Protein AF-X1FAJ7-F1 (afdb_monomer_lite)

Sequence (159 aa):
MAEETREFLEAVRVENIEALLNGEDGYALIHSSDKDVYLLLDFGKEVVGYPHLKIEGPAGIIIDLGYSEVLEDGKVNPNRKNVKCVERYTMRDGLQTWETFSKRGFRYMQVDI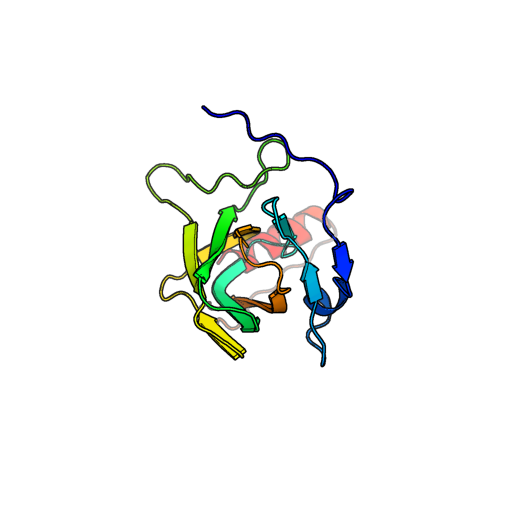HNKSSEPLKIYSIGLNFSTYPVEYRGAFNCSDELLNQIWKVGRYTL

Radius of gyration: 18.2 Å; chains: 1; bounding box: 43×36×53 Å

pLDDT: mean 88.62, std 12.3, range [37.0, 98.56]

Organism: NCBI:txid412755

Structure (mmCIF, N/CA/C/O backbone):
data_AF-X1FAJ7-F1
#
_entry.id   AF-X1FAJ7-F1
#
loop_
_atom_site.group_PDB
_atom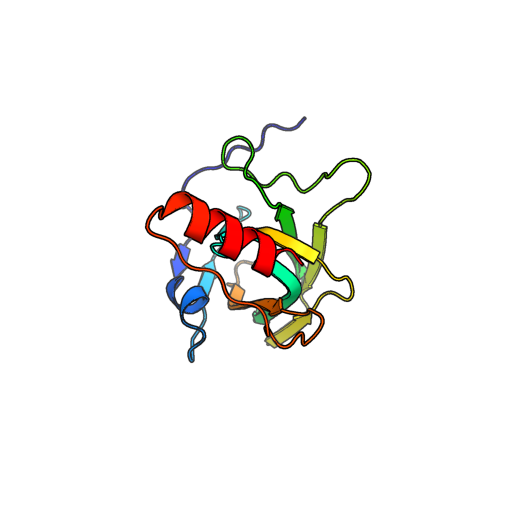_site.id
_atom_site.type_symbol
_atom_site.label_atom_id
_atom_site.label_alt_id
_atom_site.label_comp_id
_atom_site.label_asym_id
_atom_site.label_entity_id
_atom_site.label_seq_id
_atom_site.pdbx_PDB_ins_code
_atom_site.Cartn_x
_atom_site.Cartn_y
_atom_site.Cartn_z
_atom_site.occupancy
_atom_site.B_iso_or_equiv
_atom_site.auth_seq_id
_atom_site.auth_comp_id
_atom_site.auth_asym_id
_atom_site.auth_atom_id
_atom_site.pdbx_PDB_model_num
ATOM 1 N N . MET A 1 1 ? 10.807 19.055 15.109 1.00 37.00 1 MET A N 1
ATOM 2 C CA . MET A 1 1 ? 10.138 17.878 14.520 1.00 37.00 1 MET A CA 1
ATOM 3 C C . MET A 1 1 ? 9.980 16.882 15.647 1.00 37.00 1 MET A C 1
ATOM 5 O O . MET A 1 1 ? 10.959 16.687 16.353 1.00 37.00 1 MET A O 1
ATOM 9 N N . ALA A 1 2 ? 8.772 16.383 15.909 1.00 38.66 2 ALA A N 1
ATOM 10 C CA . ALA A 1 2 ? 8.598 15.345 16.922 1.00 38.66 2 ALA A CA 1
ATOM 11 C C . ALA A 1 2 ? 9.322 14.083 16.433 1.00 38.66 2 ALA A C 1
ATOM 13 O O . ALA A 1 2 ? 9.152 13.691 15.279 1.00 38.66 2 ALA A O 1
ATOM 14 N N . GLU A 1 3 ? 10.189 13.524 17.268 1.00 43.16 3 GLU A N 1
ATOM 15 C CA . GLU A 1 3 ? 10.905 12.288 16.974 1.00 43.16 3 GLU A CA 1
ATOM 16 C C . GLU A 1 3 ? 9.929 11.128 17.197 1.00 43.16 3 GLU A C 1
ATOM 18 O O . GLU A 1 3 ? 9.500 10.867 18.318 1.00 43.16 3 GLU A O 1
ATOM 23 N N . GLU A 1 4 ? 9.476 10.512 16.105 1.00 57.84 4 GLU A N 1
ATOM 24 C CA . GLU A 1 4 ? 8.585 9.353 16.147 1.00 57.84 4 GLU A CA 1
ATOM 25 C C . GLU A 1 4 ? 9.425 8.096 16.410 1.00 57.84 4 GLU A C 1
ATOM 27 O O . GLU A 1 4 ? 10.138 7.609 15.524 1.00 57.84 4 GLU A O 1
ATOM 32 N N . THR A 1 5 ? 9.366 7.593 17.644 1.00 57.84 5 THR A N 1
ATOM 33 C CA . THR A 1 5 ? 9.998 6.329 18.036 1.00 57.84 5 THR A CA 1
ATOM 34 C C . THR A 1 5 ? 9.155 5.165 17.528 1.00 57.84 5 THR A C 1
ATOM 36 O O . THR A 1 5 ? 7.990 5.026 17.897 1.00 57.84 5 THR A O 1
ATOM 39 N N . ARG A 1 6 ? 9.747 4.321 16.679 1.00 65.81 6 ARG A N 1
ATOM 40 C CA . ARG A 1 6 ? 9.116 3.112 16.134 1.00 65.81 6 ARG A CA 1
ATOM 41 C C . ARG A 1 6 ? 9.711 1.897 16.833 1.00 65.81 6 ARG A C 1
ATOM 43 O O . ARG A 1 6 ? 10.913 1.662 16.740 1.00 65.81 6 ARG A O 1
ATOM 50 N N . GLU A 1 7 ? 8.874 1.147 17.534 1.00 61.09 7 GLU A N 1
ATOM 51 C CA . GLU A 1 7 ? 9.250 -0.094 18.215 1.00 61.09 7 GLU A CA 1
ATOM 52 C C . GLU A 1 7 ? 8.655 -1.282 17.452 1.00 61.09 7 GLU A C 1
ATOM 54 O O . GLU A 1 7 ? 7.575 -1.173 16.865 1.00 61.09 7 GLU A O 1
ATOM 59 N N . PHE A 1 8 ? 9.349 -2.423 17.452 1.00 62.31 8 PHE A N 1
ATOM 60 C CA . PHE A 1 8 ? 8.760 -3.666 16.954 1.00 62.31 8 PHE A CA 1
ATOM 61 C C . PHE A 1 8 ? 7.535 -4.049 17.802 1.00 62.31 8 PHE A C 1
ATOM 63 O O . PHE A 1 8 ? 7.414 -3.632 18.952 1.00 62.31 8 PHE A O 1
ATOM 70 N N . LEU A 1 9 ? 6.612 -4.815 17.208 1.00 59.34 9 LEU A N 1
ATOM 71 C CA . LEU A 1 9 ? 5.277 -5.148 17.730 1.00 59.34 9 LEU A CA 1
ATOM 72 C C . LEU A 1 9 ? 5.313 -6.006 19.019 1.00 59.34 9 LEU A C 1
ATOM 74 O O . LEU A 1 9 ? 4.844 -7.137 19.027 1.00 59.34 9 LEU A O 1
ATOM 78 N N . GLU A 1 10 ? 5.851 -5.498 20.127 1.00 53.62 10 GLU A N 1
ATOM 79 C CA . GLU A 1 10 ? 5.833 -6.201 21.420 1.00 53.62 10 GLU A CA 1
ATOM 80 C C . GLU A 1 10 ? 4.489 -6.023 22.153 1.00 53.62 10 GLU A C 1
ATOM 82 O O . GLU A 1 10 ? 4.092 -6.881 22.937 1.00 53.62 10 GLU A O 1
ATOM 87 N N . ALA A 1 11 ? 3.755 -4.937 21.870 1.00 53.62 11 ALA A N 1
ATOM 88 C CA . ALA A 1 11 ? 2.484 -4.587 22.525 1.00 53.62 11 ALA A CA 1
ATOM 89 C C . ALA A 1 11 ? 1.246 -4.660 21.606 1.00 53.62 11 ALA A C 1
ATOM 91 O O . ALA A 1 11 ? 0.123 -4.456 22.062 1.00 53.62 11 ALA A O 1
ATOM 92 N N . VAL A 1 12 ? 1.439 -4.925 20.313 1.00 64.06 12 VAL A N 1
ATOM 93 C CA . VAL A 1 12 ? 0.382 -4.938 19.294 1.00 64.06 12 VAL A CA 1
ATOM 94 C C . VAL A 1 12 ? 0.276 -6.353 18.752 1.00 64.06 12 VAL A C 1
ATOM 96 O O . VAL A 1 12 ? 1.252 -6.904 18.246 1.00 64.06 12 VAL A O 1
ATOM 99 N N . ARG A 1 13 ? -0.914 -6.950 18.844 1.00 76.19 13 ARG A N 1
ATOM 100 C CA . ARG A 1 13 ? -1.160 -8.294 18.319 1.00 76.19 13 ARG A CA 1
ATOM 101 C C . ARG A 1 13 ? -1.722 -8.175 16.909 1.00 76.19 13 ARG A C 1
ATOM 103 O O . ARG A 1 13 ? -2.839 -7.697 16.722 1.00 76.19 13 ARG A O 1
ATOM 110 N N . VAL A 1 14 ? -0.935 -8.614 15.932 1.00 81.88 14 VAL A N 1
ATOM 111 C CA . VAL A 1 14 ? -1.376 -8.767 14.545 1.00 81.88 14 VAL A CA 1
ATOM 112 C C . VAL A 1 14 ? -1.530 -10.248 14.245 1.00 81.88 14 VAL A C 1
ATOM 114 O O . VAL A 1 14 ? -0.586 -11.017 14.411 1.00 81.88 14 VAL A O 1
ATOM 117 N N . GLU A 1 15 ? -2.715 -10.647 13.803 1.00 85.19 15 GLU A N 1
ATOM 118 C CA . GLU A 1 15 ? -2.989 -12.021 13.388 1.00 85.19 15 GLU A CA 1
ATOM 119 C C . GLU A 1 15 ? -3.171 -12.097 11.878 1.00 85.19 15 GLU A C 1
ATOM 121 O O . GLU A 1 15 ? -3.748 -11.195 11.269 1.00 85.19 15 GLU A O 1
ATOM 126 N N . ASN A 1 16 ? -2.714 -13.204 11.288 1.00 85.56 16 ASN A N 1
ATOM 127 C CA . ASN A 1 16 ? -2.956 -13.541 9.886 1.00 85.56 16 ASN A CA 1
ATOM 128 C C . ASN A 1 16 ? -2.527 -12.441 8.889 1.00 85.56 16 ASN A C 1
ATOM 130 O O . ASN A 1 16 ? -3.228 -12.155 7.921 1.00 85.56 16 ASN A O 1
ATOM 134 N N . ILE A 1 17 ? -1.367 -11.811 9.122 1.00 83.56 17 ILE A N 1
ATOM 135 C CA . ILE A 1 17 ? -0.828 -10.751 8.247 1.00 83.56 17 ILE A CA 1
ATOM 136 C C . ILE A 1 17 ? -0.648 -11.226 6.796 1.00 83.56 17 ILE A C 1
ATOM 138 O O . ILE A 1 17 ? -0.804 -10.444 5.863 1.00 83.56 17 ILE A O 1
ATOM 142 N N . GLU A 1 18 ? -0.376 -12.517 6.598 1.00 81.56 18 GLU A N 1
ATOM 143 C CA . GLU A 1 18 ? -0.201 -13.142 5.282 1.00 81.56 18 GLU A CA 1
ATOM 144 C C . GLU A 1 18 ? -1.455 -13.026 4.400 1.00 81.56 18 GLU A C 1
ATOM 146 O O . GLU A 1 18 ? -1.339 -12.972 3.175 1.00 81.56 18 GLU A O 1
ATOM 151 N N . ALA A 1 19 ? -2.644 -12.882 4.999 1.00 84.38 19 ALA A N 1
ATOM 152 C CA . ALA A 1 19 ? -3.881 -12.631 4.261 1.00 84.38 19 ALA A CA 1
ATOM 153 C C . ALA A 1 19 ? -3.828 -11.335 3.432 1.00 84.38 19 ALA A C 1
ATOM 155 O O . ALA A 1 19 ? -4.497 -11.242 2.406 1.00 84.38 19 ALA A O 1
ATOM 156 N N . LEU A 1 20 ? -2.994 -10.357 3.816 1.00 80.69 20 LEU A N 1
ATOM 157 C CA . LEU A 1 20 ? -2.798 -9.130 3.034 1.00 80.69 20 LEU A CA 1
ATOM 158 C C . LEU A 1 20 ? -2.046 -9.363 1.719 1.00 80.69 20 LEU A C 1
ATOM 160 O O . LEU A 1 20 ? -2.158 -8.543 0.812 1.00 80.69 20 LEU A O 1
ATOM 164 N N . LEU A 1 21 ? -1.270 -10.445 1.615 1.00 75.38 21 LEU A N 1
ATOM 165 C CA . LEU A 1 21 ? -0.428 -10.734 0.451 1.00 75.38 21 LEU A CA 1
ATOM 166 C C . LEU A 1 21 ? -1.128 -11.634 -0.570 1.00 75.38 21 LEU A C 1
ATOM 168 O O . LEU A 1 21 ? -0.891 -11.502 -1.768 1.00 75.38 21 LEU A O 1
ATOM 172 N N . ASN A 1 22 ? -1.979 -12.546 -0.098 1.00 67.00 22 ASN A N 1
ATOM 173 C CA . ASN A 1 22 ? -2.482 -13.640 -0.928 1.00 67.00 22 ASN A CA 1
ATOM 174 C C . ASN A 1 22 ? -3.796 -13.313 -1.652 1.00 67.00 22 ASN A C 1
ATOM 176 O O . ASN A 1 22 ? -4.146 -14.010 -2.597 1.00 67.00 22 ASN A O 1
ATOM 180 N N . GLY A 1 23 ? -4.523 -12.263 -1.249 1.00 57.97 23 GLY A N 1
ATOM 181 C CA . GLY A 1 23 ? -5.765 -11.837 -1.913 1.00 57.97 23 GLY A CA 1
ATOM 182 C C . GLY A 1 23 ? -6.914 -12.862 -1.889 1.00 57.97 23 GLY A C 1
ATOM 183 O O . GLY A 1 23 ? -7.940 -12.630 -2.528 1.00 57.97 23 GLY A O 1
ATOM 184 N N . GLU A 1 24 ? -6.747 -13.981 -1.180 1.00 65.25 24 GLU A N 1
ATOM 185 C CA . GLU A 1 24 ? -7.747 -15.035 -0.976 1.00 65.25 24 GLU A CA 1
ATOM 186 C C . GLU A 1 24 ? -8.691 -14.710 0.199 1.00 65.25 24 GLU A C 1
ATOM 188 O O . GLU A 1 24 ? -8.516 -13.715 0.905 1.00 65.25 24 GLU A O 1
ATOM 193 N N . ASP A 1 25 ? -9.710 -15.554 0.407 1.00 68.31 25 ASP A N 1
ATOM 194 C CA . ASP A 1 25 ? -10.691 -15.425 1.490 1.00 68.31 25 ASP A CA 1
ATOM 195 C C . ASP A 1 25 ? -10.006 -15.388 2.869 1.00 68.31 25 ASP A C 1
ATOM 197 O O . ASP A 1 25 ? -9.602 -16.406 3.430 1.00 68.31 25 ASP A O 1
ATOM 201 N N . GLY A 1 26 ? -9.883 -14.189 3.437 1.00 84.50 26 GLY A N 1
ATOM 202 C CA . GLY A 1 26 ? -9.272 -13.976 4.742 1.00 84.50 26 GLY A CA 1
ATOM 203 C C . GLY A 1 26 ? -9.217 -12.504 5.136 1.00 84.50 26 GLY A C 1
ATOM 204 O O . GLY A 1 26 ? -9.592 -11.610 4.377 1.00 84.50 26 GLY A O 1
ATOM 205 N N . TYR A 1 27 ? -8.766 -12.252 6.361 1.00 91.38 27 TYR A N 1
ATOM 206 C CA . TYR A 1 27 ? -8.456 -10.914 6.851 1.00 91.38 27 TYR A CA 1
ATOM 207 C C . TYR A 1 27 ? -7.278 -10.975 7.820 1.00 91.38 27 TYR A C 1
ATOM 209 O O . TYR A 1 27 ? -7.120 -11.955 8.555 1.00 91.38 27 TYR A O 1
ATOM 217 N N . ALA A 1 28 ? -6.486 -9.906 7.842 1.00 92.06 28 ALA A N 1
ATOM 218 C CA . ALA A 1 28 ? -5.568 -9.631 8.935 1.00 92.06 28 ALA A CA 1
ATOM 219 C C . ALA A 1 28 ? -6.337 -8.962 10.078 1.00 92.06 28 ALA A C 1
ATOM 221 O O . ALA A 1 28 ? -7.181 -8.093 9.840 1.00 92.06 28 ALA A O 1
ATOM 222 N N . LEU A 1 29 ? -6.057 -9.368 11.313 1.00 92.06 29 LEU A N 1
ATOM 223 C CA . LEU A 1 29 ? -6.690 -8.813 12.506 1.00 92.06 29 LEU A CA 1
ATOM 224 C C . LEU A 1 29 ? -5.677 -7.955 13.262 1.00 92.06 29 LEU A C 1
ATOM 226 O O . LEU A 1 29 ? -4.645 -8.458 13.704 1.00 92.06 29 LEU A O 1
ATOM 230 N N . ILE A 1 30 ? -5.970 -6.663 13.396 1.00 90.44 30 ILE A N 1
ATOM 231 C CA . ILE A 1 30 ? -5.118 -5.694 14.085 1.00 90.44 30 ILE A CA 1
ATOM 232 C C . ILE A 1 30 ? -5.751 -5.351 15.429 1.00 90.44 30 ILE A C 1
ATOM 234 O O . ILE A 1 30 ? -6.794 -4.696 15.490 1.00 90.44 30 ILE A O 1
ATOM 238 N N . HIS A 1 31 ? -5.103 -5.776 16.512 1.00 86.88 31 HIS A N 1
ATOM 239 C CA . HIS A 1 31 ? -5.446 -5.354 17.864 1.00 86.88 31 HIS A CA 1
ATOM 240 C C . HIS A 1 31 ? -4.550 -4.191 18.279 1.00 86.88 31 HIS A C 1
ATOM 242 O O . HIS A 1 31 ? -3.348 -4.379 18.479 1.00 86.88 31 HIS A O 1
ATOM 248 N N . SER A 1 32 ? -5.132 -3.009 18.467 1.00 80.12 32 SER A N 1
ATOM 249 C CA . SER A 1 32 ? -4.448 -1.907 19.138 1.00 80.12 32 SER A CA 1
ATOM 250 C C . SER A 1 32 ? -5.437 -1.134 20.006 1.00 80.12 32 SER A C 1
ATOM 252 O O . SER A 1 32 ? -6.516 -0.785 19.540 1.00 80.12 32 SER A O 1
ATOM 254 N N . SER A 1 33 ? -5.102 -0.963 21.289 1.00 69.62 33 SER A N 1
ATOM 255 C CA . SER A 1 33 ? -5.937 -0.244 22.262 1.00 69.62 33 SER A CA 1
ATOM 256 C C . SER A 1 33 ? -5.351 1.113 22.654 1.00 69.62 33 SER A C 1
ATOM 258 O O . SER A 1 33 ? -6.110 2.027 22.950 1.00 69.62 33 SER A O 1
ATOM 260 N N . ASP A 1 34 ? -4.017 1.263 22.626 1.00 72.62 34 ASP A N 1
ATOM 261 C CA . ASP A 1 34 ? -3.329 2.447 23.179 1.00 72.62 34 ASP A CA 1
ATOM 262 C C . ASP A 1 34 ? -2.099 2.911 22.378 1.00 72.62 34 ASP A C 1
ATOM 264 O O . ASP A 1 34 ? -1.480 3.923 22.710 1.00 72.62 34 ASP A O 1
ATOM 268 N N . LYS A 1 35 ? -1.717 2.172 21.332 1.00 81.19 35 LYS A N 1
ATOM 269 C CA . LYS A 1 35 ? -0.610 2.521 20.436 1.00 81.19 35 LYS A CA 1
ATOM 270 C C . LYS A 1 35 ? -1.098 2.502 18.995 1.00 81.19 35 LYS A C 1
ATOM 272 O O . LYS A 1 35 ? -1.854 1.612 18.600 1.00 81.19 35 LYS A O 1
ATOM 277 N N . ASP A 1 36 ? -0.624 3.470 18.225 1.00 87.94 36 ASP A N 1
ATOM 278 C CA . ASP A 1 36 ? -0.806 3.469 16.782 1.00 87.94 36 ASP A CA 1
ATOM 279 C C . ASP A 1 36 ? 0.028 2.343 16.165 1.00 87.94 36 ASP A C 1
ATOM 281 O O . ASP A 1 36 ? 1.115 2.004 16.645 1.00 87.94 36 ASP A O 1
ATOM 285 N N . VAL A 1 37 ? -0.505 1.743 15.108 1.00 89.31 37 VAL A N 1
ATOM 286 C CA . VAL A 1 37 ? 0.145 0.656 14.373 1.00 89.31 37 VAL A CA 1
ATOM 287 C C . VAL A 1 37 ? 0.433 1.158 12.981 1.00 89.31 37 VAL A C 1
ATOM 289 O O . VAL A 1 37 ? -0.454 1.731 12.360 1.00 89.31 37 VAL A O 1
ATOM 292 N N . TYR A 1 38 ? 1.626 0.895 12.458 1.00 89.06 38 TYR A N 1
ATOM 293 C CA . TYR A 1 38 ? 1.900 1.152 11.053 1.00 89.06 38 TYR A CA 1
ATOM 294 C C . TYR A 1 38 ? 2.292 -0.127 10.321 1.00 89.06 38 TYR A C 1
ATOM 296 O O . TYR A 1 38 ? 2.964 -1.004 10.867 1.00 89.06 38 TYR A O 1
ATOM 304 N N . LEU A 1 39 ? 1.882 -0.217 9.060 1.00 90.38 39 LEU A N 1
ATOM 305 C CA . LEU A 1 39 ? 2.314 -1.240 8.114 1.00 90.38 39 LEU A CA 1
ATOM 306 C C . LEU A 1 39 ? 3.089 -0.561 6.987 1.00 90.38 39 LEU A C 1
ATOM 308 O O . LEU A 1 39 ? 2.689 0.499 6.510 1.00 90.38 39 LEU A O 1
ATOM 312 N N . LEU A 1 40 ? 4.183 -1.177 6.542 1.00 92.56 40 LEU A N 1
ATOM 313 C CA . LEU A 1 40 ? 4.913 -0.748 5.353 1.00 92.56 40 LEU A CA 1
ATOM 314 C C . LEU A 1 40 ? 4.756 -1.806 4.264 1.00 92.56 40 LEU A C 1
ATOM 316 O O . LEU A 1 40 ? 5.215 -2.934 4.421 1.00 92.56 40 LEU A O 1
ATOM 320 N N . LEU A 1 41 ? 4.120 -1.427 3.162 1.00 93.25 41 LEU A N 1
ATOM 321 C CA . LEU A 1 41 ? 3.884 -2.292 2.013 1.00 93.25 41 LEU A CA 1
ATOM 322 C C . LEU A 1 41 ? 4.853 -1.918 0.886 1.00 93.25 41 LEU A C 1
ATOM 324 O O . LEU A 1 41 ? 4.842 -0.774 0.429 1.00 93.25 41 LEU A O 1
ATOM 328 N N . ASP A 1 42 ? 5.671 -2.872 0.430 1.00 95.00 42 ASP A N 1
ATOM 329 C CA . ASP A 1 42 ? 6.478 -2.756 -0.794 1.00 95.00 42 ASP A CA 1
ATOM 330 C C . ASP A 1 42 ? 5.753 -3.461 -1.946 1.00 95.00 42 ASP A C 1
ATOM 332 O O . ASP A 1 42 ? 5.545 -4.672 -1.918 1.00 95.00 42 ASP A O 1
ATOM 336 N N . PHE A 1 43 ? 5.395 -2.706 -2.983 1.00 94.12 43 PHE A N 1
ATOM 337 C CA . PHE A 1 43 ? 4.740 -3.228 -4.186 1.00 94.12 43 PHE A CA 1
ATOM 338 C C . PHE A 1 43 ? 5.735 -3.902 -5.156 1.00 94.12 43 PHE A C 1
ATOM 340 O O . PHE A 1 43 ? 5.365 -4.330 -6.250 1.00 94.12 43 PHE A O 1
ATOM 347 N N . GLY A 1 44 ? 7.019 -3.975 -4.789 1.00 94.06 44 GLY A N 1
ATOM 348 C CA . GLY A 1 44 ? 8.111 -4.615 -5.528 1.00 94.06 44 GLY A CA 1
ATOM 349 C C . GLY A 1 44 ? 8.675 -3.764 -6.668 1.00 94.06 44 GLY A C 1
ATOM 350 O O . GLY A 1 44 ? 9.838 -3.910 -7.044 1.00 94.06 44 GLY A O 1
ATOM 351 N N . LYS A 1 45 ? 7.875 -2.838 -7.197 1.00 94.38 45 LYS A N 1
ATOM 352 C CA . LYS A 1 45 ? 8.245 -1.840 -8.205 1.00 94.38 45 LYS A CA 1
ATOM 353 C C . LYS A 1 45 ? 7.375 -0.597 -8.050 1.00 94.38 45 LYS A C 1
ATOM 355 O O . LYS A 1 45 ? 6.368 -0.625 -7.348 1.00 94.38 45 LYS A O 1
ATOM 360 N N . GLU A 1 46 ? 7.764 0.485 -8.712 1.00 95.38 46 GLU A N 1
ATOM 361 C CA . GLU A 1 46 ? 6.890 1.651 -8.843 1.00 95.38 46 GLU A CA 1
ATOM 362 C C . GLU A 1 46 ? 5.596 1.241 -9.542 1.00 95.38 46 GLU A C 1
ATOM 364 O O . GLU A 1 46 ? 5.624 0.476 -10.496 1.00 95.38 46 GLU A O 1
ATOM 369 N N . VAL A 1 47 ? 4.465 1.721 -9.051 1.00 96.44 47 VAL A N 1
ATOM 370 C CA . VAL A 1 47 ? 3.124 1.445 -9.554 1.00 96.44 47 VAL A CA 1
ATOM 371 C C . VAL A 1 47 ? 2.341 2.748 -9.624 1.00 96.44 47 VAL A C 1
ATOM 373 O O . VAL A 1 47 ? 2.636 3.703 -8.904 1.00 96.44 47 VAL A O 1
ATOM 376 N N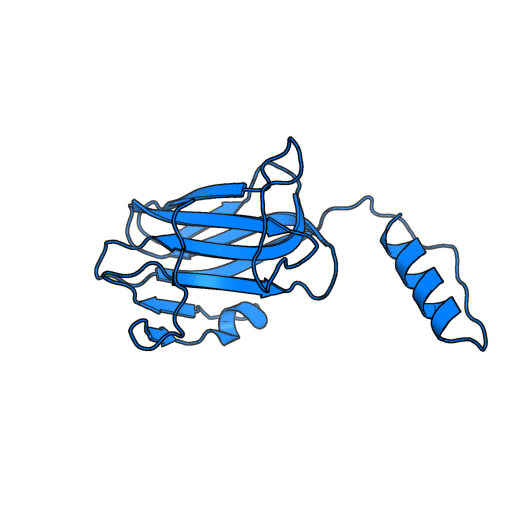 . VAL A 1 48 ? 1.331 2.803 -10.495 1.00 96.19 48 VAL A N 1
ATOM 377 C CA . VAL A 1 48 ? 0.483 3.986 -10.647 1.00 96.19 48 VAL A CA 1
ATOM 378 C C . VAL A 1 48 ? -0.987 3.595 -10.781 1.00 96.19 48 VAL A C 1
ATOM 380 O O . VAL A 1 48 ? -1.341 2.712 -11.562 1.00 96.19 48 VAL A O 1
ATOM 383 N N . GLY A 1 49 ? -1.860 4.228 -10.000 1.00 96.38 49 GLY A N 1
ATOM 384 C CA . GLY A 1 49 ? -3.268 3.837 -9.934 1.00 96.38 49 GLY A CA 1
ATOM 385 C C . GLY A 1 49 ? -4.031 4.486 -8.785 1.00 96.38 49 GLY A C 1
ATOM 386 O O . GLY A 1 49 ? -3.644 5.555 -8.315 1.00 96.38 49 GLY A O 1
ATOM 387 N N . TYR A 1 50 ? -5.092 3.823 -8.332 1.00 97.19 50 TYR A N 1
ATOM 388 C CA . TYR A 1 50 ? -5.969 4.289 -7.258 1.00 97.19 50 TYR A CA 1
ATOM 389 C C . TYR A 1 50 ? -5.862 3.363 -6.038 1.00 97.19 50 TYR A C 1
ATOM 391 O O . TYR A 1 50 ? -6.302 2.214 -6.099 1.00 97.19 50 TYR A O 1
ATOM 399 N N . PRO A 1 51 ? -5.198 3.801 -4.953 1.00 96.75 51 PRO A N 1
ATOM 400 C CA . PRO A 1 51 ? -5.177 3.066 -3.693 1.00 96.75 51 PRO A CA 1
ATOM 401 C C . PRO A 1 51 ? -6.577 2.708 -3.192 1.00 96.75 51 PRO A C 1
ATOM 403 O O . PRO A 1 51 ? -7.471 3.556 -3.212 1.00 96.75 51 PRO A O 1
ATOM 406 N N . HIS A 1 52 ? -6.748 1.478 -2.707 1.00 95.94 52 HIS A N 1
ATOM 407 C CA . HIS A 1 52 ? -8.024 0.999 -2.181 1.00 95.94 52 HIS A CA 1
ATOM 408 C C . HIS A 1 52 ? -7.862 0.175 -0.899 1.00 95.94 52 HIS A C 1
ATOM 410 O O . HIS A 1 52 ? -6.817 -0.427 -0.639 1.00 95.94 52 HIS A O 1
ATOM 416 N N . LEU A 1 53 ? -8.939 0.137 -0.113 1.00 95.56 53 LEU A N 1
ATOM 417 C CA . LEU A 1 53 ? -9.061 -0.554 1.166 1.00 95.56 53 LEU A CA 1
ATOM 418 C C . LEU A 1 53 ? -10.377 -1.345 1.214 1.00 95.56 53 LEU A C 1
ATOM 420 O O . LEU A 1 53 ? -11.421 -0.853 0.780 1.00 95.56 53 LEU A O 1
ATOM 424 N N . LYS A 1 54 ? -10.344 -2.541 1.808 1.00 96.12 54 LYS A N 1
ATOM 425 C CA . LYS A 1 54 ? -11.526 -3.290 2.266 1.00 96.12 54 LYS A CA 1
ATOM 426 C C . LYS A 1 54 ? -11.306 -3.683 3.719 1.00 96.12 54 LYS A C 1
ATOM 428 O O . LYS A 1 54 ? -10.384 -4.439 4.023 1.00 96.12 54 LYS A O 1
ATOM 433 N N . ILE A 1 55 ? -12.132 -3.146 4.606 1.00 96.19 55 ILE A N 1
ATOM 434 C CA . ILE A 1 55 ? -11.907 -3.171 6.055 1.00 96.19 55 ILE A CA 1
ATOM 435 C C . ILE A 1 55 ? -13.229 -3.289 6.816 1.00 96.19 55 ILE A C 1
ATOM 437 O O . ILE A 1 55 ? -14.282 -2.913 6.305 1.00 96.19 55 ILE A O 1
ATOM 441 N N . GLU A 1 56 ? -13.178 -3.791 8.044 1.00 96.94 56 GLU A N 1
ATOM 442 C CA . GLU A 1 56 ? -14.324 -3.904 8.951 1.00 96.94 56 GLU A CA 1
ATOM 443 C C . GLU A 1 56 ? -13.874 -3.636 10.383 1.00 96.94 56 GLU A C 1
ATOM 445 O O . GLU A 1 56 ? -12.847 -4.148 10.824 1.00 96.94 56 GLU A O 1
ATOM 450 N N . GLY A 1 57 ? -14.642 -2.835 11.108 1.00 95.38 57 GLY A N 1
ATOM 451 C CA . GLY A 1 57 ? -14.341 -2.486 12.488 1.00 95.38 57 GLY A CA 1
ATOM 452 C C . GLY A 1 57 ? -15.245 -1.364 12.991 1.00 95.38 57 GLY A C 1
ATOM 453 O O . GLY A 1 57 ? -16.177 -0.970 12.277 1.00 95.38 57 GLY A O 1
ATOM 454 N N . PRO A 1 58 ? -14.971 -0.845 14.196 1.00 94.69 58 PRO A N 1
ATOM 455 C CA . PRO A 1 58 ? -15.761 0.218 14.796 1.00 94.69 58 PRO A CA 1
ATOM 456 C C . PRO A 1 58 ? -15.589 1.549 14.052 1.00 94.69 58 PRO A C 1
ATOM 458 O O . PRO A 1 58 ? -14.539 1.848 13.470 1.00 94.69 58 PRO A O 1
ATOM 461 N N . ALA A 1 59 ? -16.617 2.392 14.118 1.00 96.00 59 ALA A N 1
ATOM 462 C CA . ALA A 1 59 ? -16.531 3.763 13.625 1.00 96.00 59 ALA A CA 1
ATOM 463 C C . ALA A 1 59 ? -15.445 4.583 14.351 1.00 96.00 59 ALA A C 1
ATOM 465 O O . ALA A 1 59 ? -15.222 4.437 15.552 1.00 96.00 59 ALA A O 1
ATOM 466 N N . GLY A 1 60 ? -14.816 5.515 13.631 1.00 94.81 60 GLY A N 1
ATOM 467 C CA . GLY A 1 60 ? -13.877 6.486 14.201 1.00 94.81 60 GLY A CA 1
ATOM 468 C C . GLY A 1 60 ? -12.405 6.068 14.201 1.00 94.81 60 GLY A C 1
ATOM 469 O O . GLY A 1 60 ? -11.563 6.918 14.491 1.00 94.81 60 GLY A O 1
ATOM 470 N N . ILE A 1 61 ? -12.075 4.827 13.821 1.00 94.88 61 ILE A N 1
ATOM 471 C CA . ILE A 1 61 ? -10.692 4.458 13.482 1.00 94.88 61 ILE A CA 1
ATOM 472 C C . ILE A 1 61 ? -10.232 5.331 12.311 1.00 94.88 61 ILE A C 1
ATOM 474 O O . ILE A 1 61 ? -10.943 5.471 11.309 1.00 94.88 61 ILE A O 1
ATOM 478 N N . ILE A 1 62 ? -9.046 5.924 12.448 1.00 96.25 62 ILE A N 1
ATOM 479 C CA . ILE A 1 62 ? -8.420 6.728 11.396 1.00 96.25 62 ILE A CA 1
ATOM 480 C C . ILE A 1 62 ? -7.327 5.889 10.743 1.00 96.25 62 ILE A C 1
ATOM 482 O O . ILE A 1 62 ? -6.484 5.324 11.434 1.00 96.25 62 ILE A O 1
ATOM 486 N N . ILE A 1 63 ? -7.351 5.832 9.415 1.00 96.06 63 ILE A N 1
ATOM 487 C CA . ILE A 1 63 ? -6.322 5.203 8.593 1.00 96.06 63 ILE A CA 1
ATOM 488 C C . ILE A 1 63 ? -5.677 6.292 7.746 1.00 96.06 63 ILE A C 1
ATOM 490 O O . ILE A 1 63 ? -6.336 6.875 6.879 1.00 96.06 63 ILE A O 1
ATOM 494 N N . ASP A 1 64 ? -4.402 6.555 7.994 1.00 96.69 64 ASP A N 1
ATOM 495 C CA . ASP A 1 64 ? -3.586 7.429 7.163 1.00 96.69 64 ASP A CA 1
ATOM 496 C C . ASP A 1 64 ? -2.748 6.597 6.198 1.00 96.69 64 ASP A C 1
ATOM 498 O O . ASP A 1 64 ? -2.172 5.570 6.551 1.00 96.69 64 ASP A O 1
ATOM 502 N N . LEU A 1 65 ? -2.695 7.045 4.948 1.00 96.25 65 LEU A N 1
ATOM 503 C CA . LEU A 1 65 ? -1.903 6.424 3.897 1.00 96.25 65 LEU A CA 1
ATOM 504 C C . LEU A 1 65 ? -0.840 7.414 3.449 1.00 96.25 65 LEU A C 1
ATOM 506 O O . LEU A 1 65 ? -1.177 8.505 2.994 1.00 96.25 65 LEU A O 1
ATOM 510 N N . GLY A 1 66 ? 0.430 7.035 3.547 1.00 95.94 66 GLY A N 1
ATOM 511 C CA . GLY A 1 66 ? 1.562 7.783 3.007 1.00 95.94 66 GLY A CA 1
ATOM 512 C C . GLY A 1 66 ? 2.211 7.028 1.854 1.00 95.94 66 GLY A C 1
ATOM 513 O O . GLY A 1 66 ? 2.394 5.815 1.937 1.00 95.94 66 GLY A O 1
ATOM 514 N N . TYR A 1 67 ? 2.603 7.731 0.790 1.00 95.81 67 TYR A N 1
ATOM 515 C CA . TYR A 1 67 ? 3.202 7.098 -0.391 1.00 95.81 67 TYR A CA 1
ATOM 516 C C . TYR A 1 67 ? 4.586 7.656 -0.732 1.00 95.81 67 TYR A C 1
ATOM 518 O O . TYR A 1 67 ? 4.801 8.868 -0.682 1.00 95.81 67 TYR A O 1
ATOM 526 N N . SER A 1 68 ? 5.504 6.787 -1.165 1.00 95.38 68 SER A N 1
ATOM 527 C CA . SER A 1 68 ? 6.802 7.185 -1.729 1.00 95.38 68 SER A CA 1
ATOM 528 C C . SER A 1 68 ? 7.338 6.155 -2.734 1.00 95.38 68 SER A C 1
ATOM 530 O O . SER A 1 68 ? 7.020 4.972 -2.658 1.00 95.38 68 SER A O 1
ATOM 532 N N . GLU A 1 69 ? 8.170 6.572 -3.691 1.00 94.50 69 GLU A N 1
ATOM 533 C CA . GLU A 1 69 ? 8.928 5.654 -4.570 1.00 94.50 69 GLU A CA 1
ATOM 534 C C . GLU A 1 69 ? 10.206 5.127 -3.905 1.00 94.50 69 GLU A C 1
ATOM 536 O O . GLU A 1 69 ? 10.712 4.079 -4.293 1.00 94.50 69 GLU A O 1
ATOM 541 N N . VAL A 1 70 ? 10.716 5.833 -2.891 1.00 93.38 70 VAL A N 1
ATOM 542 C CA . VAL A 1 70 ? 11.949 5.493 -2.165 1.00 93.38 70 VAL A CA 1
ATOM 543 C C . VAL A 1 70 ? 11.717 5.548 -0.660 1.00 93.38 70 VAL A C 1
ATOM 545 O O . VAL A 1 70 ? 10.864 6.302 -0.184 1.00 93.38 70 VAL A O 1
ATOM 548 N N . LEU A 1 71 ? 12.487 4.763 0.088 1.00 93.50 71 LEU A N 1
ATOM 549 C CA . LEU A 1 71 ? 12.547 4.874 1.541 1.00 93.50 71 LEU A CA 1
ATOM 550 C C . LEU A 1 71 ? 13.725 5.768 1.927 1.00 93.50 71 LEU A C 1
ATOM 552 O O . LEU A 1 71 ? 14.839 5.566 1.447 1.00 93.50 71 LEU A O 1
ATOM 556 N N . GLU A 1 7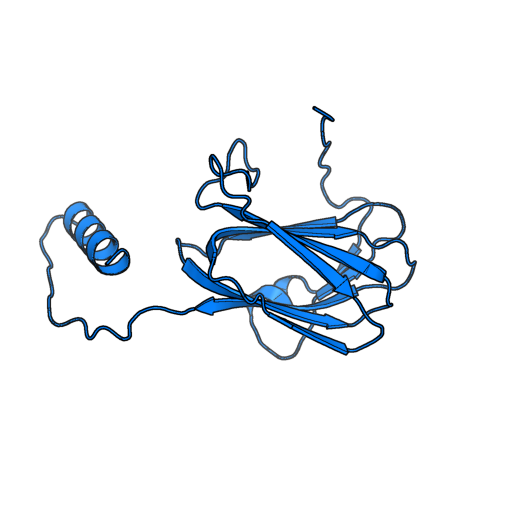2 ? 13.479 6.726 2.811 1.00 90.44 72 GLU A N 1
ATOM 557 C CA . GLU A 1 72 ? 14.501 7.570 3.432 1.00 90.44 72 GLU A CA 1
ATOM 558 C C . GLU A 1 72 ? 14.716 7.048 4.853 1.00 90.44 72 GLU A C 1
ATOM 560 O O . GLU A 1 72 ? 13.788 7.056 5.659 1.00 90.44 72 GLU A O 1
ATOM 565 N N . ASP A 1 73 ? 15.897 6.493 5.137 1.00 87.56 73 ASP A N 1
ATOM 566 C CA . ASP A 1 73 ? 16.208 5.836 6.418 1.00 87.56 73 ASP A CA 1
ATOM 567 C C . ASP A 1 73 ? 15.171 4.769 6.828 1.00 87.56 73 ASP A C 1
ATOM 569 O O . ASP A 1 73 ? 14.772 4.649 7.987 1.00 87.56 73 ASP A O 1
ATOM 573 N N . GLY A 1 74 ? 14.689 4.002 5.842 1.00 85.94 74 GLY A N 1
ATOM 574 C CA . GLY A 1 74 ? 13.662 2.971 6.035 1.00 85.94 74 GLY A CA 1
ATOM 575 C C . GLY A 1 74 ? 12.240 3.513 6.220 1.00 85.94 74 GLY A C 1
ATOM 576 O O . GLY A 1 74 ? 11.330 2.738 6.509 1.00 85.94 74 GLY A O 1
ATOM 577 N N . LYS A 1 75 ? 12.025 4.824 6.050 1.00 86.88 75 LYS A N 1
ATOM 578 C CA . LYS A 1 75 ? 10.733 5.491 6.250 1.00 86.88 75 LYS A CA 1
ATOM 579 C C . LYS A 1 75 ? 10.153 5.994 4.935 1.00 86.88 75 LYS A C 1
ATOM 581 O O . LYS A 1 75 ? 10.869 6.403 4.021 1.00 86.88 75 LYS A O 1
ATOM 586 N N . VAL A 1 76 ? 8.827 6.005 4.859 1.00 92.25 76 VAL A N 1
ATOM 587 C CA . VAL A 1 76 ? 8.115 6.707 3.791 1.00 92.25 76 VAL A CA 1
ATOM 588 C C . VAL A 1 76 ? 8.164 8.201 4.086 1.00 92.25 76 VAL A C 1
ATOM 590 O O . VAL A 1 76 ? 7.705 8.643 5.136 1.00 92.25 76 VAL A O 1
ATOM 593 N N . ASN A 1 77 ? 8.690 8.981 3.142 1.00 91.12 77 ASN A N 1
ATOM 594 C CA . ASN A 1 77 ? 8.554 10.431 3.145 1.00 91.12 77 ASN A CA 1
ATOM 595 C C . ASN A 1 77 ? 7.463 10.843 2.140 1.00 91.12 77 ASN A C 1
ATOM 597 O O . ASN A 1 77 ? 7.720 10.891 0.934 1.00 91.12 77 ASN A O 1
ATOM 601 N N . PRO A 1 78 ? 6.239 11.151 2.604 1.00 87.31 78 PRO A N 1
ATOM 602 C CA . PRO A 1 78 ? 5.143 11.506 1.712 1.00 87.31 78 PRO A CA 1
ATOM 603 C C . PRO A 1 78 ? 5.185 12.974 1.249 1.00 87.31 78 PRO A C 1
ATOM 605 O O . PRO A 1 78 ? 4.335 13.400 0.461 1.00 87.31 78 PRO A O 1
ATOM 608 N N . ASN A 1 79 ? 6.147 13.775 1.727 1.00 87.00 79 ASN A N 1
ATOM 609 C CA . ASN A 1 79 ? 6.301 15.178 1.350 1.00 87.00 79 ASN A CA 1
ATOM 610 C C . ASN A 1 79 ? 7.212 15.308 0.125 1.00 87.00 79 ASN A C 1
ATOM 612 O O . ASN A 1 79 ? 8.418 15.533 0.226 1.00 87.00 79 ASN A O 1
ATOM 616 N N . ARG A 1 80 ? 6.617 15.217 -1.066 1.00 77.25 80 ARG A N 1
ATOM 617 C CA . ARG A 1 80 ? 7.334 15.376 -2.334 1.00 77.25 80 ARG A CA 1
ATOM 618 C C . ARG A 1 80 ? 7.274 16.810 -2.823 1.00 77.25 80 ARG A C 1
ATOM 620 O O . ARG A 1 80 ? 6.363 17.192 -3.559 1.00 77.25 80 ARG A O 1
ATOM 627 N N . LYS A 1 81 ? 8.289 17.602 -2.470 1.00 79.62 81 LYS A N 1
ATOM 628 C CA . LYS A 1 81 ? 8.363 19.031 -2.822 1.00 79.62 81 LYS A CA 1
ATOM 629 C C . LYS A 1 81 ? 7.074 19.749 -2.380 1.00 79.62 81 LYS A C 1
ATOM 631 O O . LYS A 1 81 ? 6.837 19.894 -1.188 1.00 79.62 81 LYS A O 1
ATOM 636 N N . ASN A 1 82 ? 6.229 20.143 -3.336 1.00 79.81 82 ASN A N 1
ATOM 637 C CA . ASN A 1 82 ? 4.976 20.869 -3.106 1.00 79.81 82 ASN A CA 1
ATOM 638 C C . ASN A 1 82 ? 3.729 19.965 -3.126 1.00 79.81 82 ASN A C 1
ATOM 640 O O . ASN A 1 82 ? 2.613 20.470 -3.035 1.00 79.81 82 ASN A O 1
ATOM 644 N N . VAL A 1 83 ? 3.893 18.648 -3.280 1.00 80.12 83 VAL A N 1
ATOM 645 C CA . VAL A 1 83 ? 2.792 17.681 -3.335 1.00 80.12 83 VAL A CA 1
ATOM 646 C C . VAL A 1 83 ? 2.847 16.790 -2.103 1.00 80.12 83 VAL A C 1
ATOM 648 O O . VAL A 1 83 ? 3.853 16.134 -1.835 1.00 80.12 83 VAL A O 1
ATOM 651 N N . LYS A 1 84 ? 1.741 16.754 -1.358 1.00 86.38 84 LYS A N 1
ATOM 652 C CA . LYS A 1 84 ? 1.551 15.797 -0.270 1.00 86.38 84 LYS A CA 1
ATOM 653 C C . LYS A 1 84 ? 0.951 14.520 -0.844 1.00 86.38 84 LYS A C 1
ATOM 655 O O . LYS A 1 84 ? -0.188 14.522 -1.310 1.00 86.38 84 LYS A O 1
ATOM 660 N N . CYS A 1 85 ? 1.723 13.444 -0.815 1.00 92.06 85 CYS A N 1
ATOM 661 C CA . CYS A 1 85 ? 1.282 12.115 -1.214 1.00 92.06 85 CYS A CA 1
ATOM 662 C C . CYS A 1 85 ? 0.704 11.390 0.003 1.00 92.06 85 CYS A C 1
ATOM 664 O O . CYS A 1 85 ? 1.278 10.407 0.468 1.00 92.06 85 CYS A O 1
ATOM 666 N N . VAL A 1 86 ? -0.405 11.918 0.528 1.00 94.62 86 VAL A N 1
ATOM 667 C CA . VAL A 1 86 ? -1.115 11.352 1.681 1.00 94.62 86 VAL A CA 1
ATOM 668 C C . VAL A 1 86 ? -2.614 11.261 1.432 1.00 94.62 86 VAL A C 1
ATOM 670 O O . VAL A 1 86 ? -3.162 12.068 0.681 1.00 94.62 86 VAL A O 1
ATOM 673 N N . GLU A 1 87 ? -3.269 10.317 2.097 1.00 95.38 87 GLU A N 1
ATOM 674 C CA . GLU A 1 87 ? -4.725 10.245 2.245 1.00 95.38 87 GLU A CA 1
ATOM 675 C C . GLU A 1 87 ? -5.069 9.987 3.712 1.00 95.38 87 GLU A C 1
ATOM 677 O O . GLU A 1 87 ? -4.286 9.367 4.427 1.00 95.38 87 GLU A O 1
ATOM 682 N N . ARG A 1 88 ? -6.252 10.432 4.141 1.00 96.38 88 ARG A N 1
ATOM 683 C CA . ARG A 1 88 ? -6.822 10.100 5.449 1.00 96.38 88 ARG A CA 1
ATOM 684 C C . ARG A 1 88 ? -8.223 9.547 5.262 1.00 96.38 88 ARG A C 1
ATOM 686 O O . ARG A 1 88 ? -9.061 10.196 4.635 1.00 96.38 88 ARG A O 1
ATOM 693 N N . TYR A 1 89 ? -8.487 8.394 5.859 1.00 97.00 89 TYR A N 1
ATOM 694 C CA . TYR A 1 89 ? -9.800 7.770 5.887 1.00 97.00 89 TYR A CA 1
ATOM 695 C C . TYR A 1 89 ? -10.286 7.591 7.326 1.00 97.00 89 TYR A C 1
ATOM 697 O O . TYR A 1 89 ? -9.590 7.011 8.154 1.00 97.00 89 TYR A O 1
ATOM 705 N N . THR A 1 90 ? -11.497 8.066 7.618 1.00 97.31 90 THR A N 1
ATOM 706 C CA . THR A 1 90 ? -12.170 7.823 8.900 1.00 97.31 90 THR A CA 1
ATOM 707 C C . THR A 1 90 ? -13.248 6.769 8.698 1.00 97.31 90 THR A C 1
ATOM 709 O O . THR A 1 90 ? -14.172 6.967 7.907 1.00 97.31 90 THR A O 1
ATOM 712 N N . MET A 1 91 ? -13.137 5.660 9.422 1.00 97.31 91 MET A N 1
ATOM 713 C CA . MET A 1 91 ? -14.050 4.527 9.308 1.00 97.31 91 MET A CA 1
ATOM 714 C C . MET A 1 91 ? -15.465 4.871 9.791 1.00 97.31 91 MET A C 1
ATOM 716 O O . MET A 1 91 ? -15.635 5.501 10.840 1.00 97.31 91 MET A O 1
ATOM 720 N N . ARG A 1 92 ? -16.484 4.393 9.063 1.00 96.94 92 ARG A N 1
ATOM 721 C CA . ARG A 1 92 ? -17.815 4.137 9.644 1.00 96.94 92 ARG A CA 1
ATOM 722 C C . ARG A 1 92 ? -17.839 2.734 10.251 1.00 96.94 92 ARG A C 1
ATOM 724 O O . ARG A 1 92 ? -16.905 1.957 10.063 1.00 96.94 92 ARG A O 1
ATOM 731 N N . ASP A 1 93 ? -18.920 2.434 10.957 1.00 97.12 93 ASP A N 1
ATOM 732 C CA . ASP A 1 93 ? -19.119 1.137 11.593 1.00 97.12 93 ASP A CA 1
ATOM 733 C C . ASP A 1 93 ? -19.330 0.013 10.561 1.00 97.12 93 ASP A C 1
ATOM 735 O O . ASP A 1 93 ? -19.967 0.213 9.512 1.00 97.12 93 ASP A O 1
ATOM 739 N N . GLY A 1 94 ? -18.791 -1.167 10.869 1.00 97.25 94 GLY A N 1
ATOM 740 C CA . GLY A 1 94 ? -18.945 -2.392 10.086 1.00 97.25 94 GLY A CA 1
ATOM 741 C C . GLY A 1 94 ? -18.092 -2.462 8.812 1.00 97.25 94 GLY A C 1
ATOM 742 O O . GLY A 1 94 ? -17.088 -1.769 8.650 1.00 97.25 94 GLY A O 1
ATOM 743 N N . LEU A 1 95 ? -18.484 -3.354 7.894 1.00 97.62 95 LEU A N 1
ATOM 744 C CA . LEU A 1 95 ? -17.745 -3.636 6.659 1.00 97.62 95 LEU A CA 1
ATOM 745 C C . LEU A 1 95 ? -17.853 -2.482 5.653 1.00 97.62 95 LEU A C 1
ATOM 747 O O . LEU A 1 95 ? -18.945 -1.972 5.362 1.00 97.62 95 LEU A O 1
ATOM 751 N N . GLN A 1 96 ? -16.719 -2.101 5.069 1.00 97.75 96 GLN A N 1
ATOM 752 C CA . GLN A 1 96 ? -16.632 -1.016 4.099 1.00 97.75 96 GLN A CA 1
ATOM 753 C C . GLN A 1 96 ? -15.487 -1.171 3.104 1.00 97.75 96 GLN A C 1
ATOM 755 O O . GLN A 1 96 ? -14.463 -1.802 3.365 1.00 97.75 96 GLN A O 1
ATOM 760 N N . THR A 1 97 ? -15.687 -0.543 1.951 1.00 97.00 97 THR A N 1
ATOM 761 C CA . THR A 1 97 ? -14.689 -0.380 0.901 1.00 97.00 97 THR A CA 1
ATOM 762 C C . THR A 1 97 ? -14.463 1.099 0.657 1.00 97.00 97 THR A C 1
ATOM 764 O O . THR A 1 97 ? -15.418 1.880 0.637 1.00 97.00 97 THR A O 1
ATOM 767 N N . TRP A 1 98 ? -13.211 1.469 0.437 1.00 97.31 98 TRP A N 1
ATOM 768 C CA . TRP A 1 98 ? -12.814 2.825 0.093 1.00 97.31 98 TRP A CA 1
ATOM 769 C C . TRP A 1 98 ? -11.763 2.787 -1.013 1.00 97.31 98 TRP A C 1
ATOM 771 O O . TRP A 1 98 ? -10.934 1.882 -1.057 1.00 97.31 98 TRP A O 1
ATOM 781 N N . GLU A 1 99 ? -11.801 3.779 -1.890 1.00 97.31 99 GLU A N 1
ATOM 782 C CA . GLU A 1 99 ? -10.809 4.018 -2.931 1.00 97.31 99 GLU A CA 1
ATOM 783 C C . GLU A 1 99 ? -10.558 5.527 -3.007 1.00 97.31 99 GLU A C 1
ATOM 785 O O . GLU A 1 99 ? -11.491 6.323 -2.855 1.00 97.31 99 GLU A O 1
ATOM 790 N N . THR A 1 100 ? -9.307 5.939 -3.220 1.00 95.62 100 THR A N 1
ATOM 791 C CA . THR A 1 100 ? -9.013 7.361 -3.436 1.00 95.62 100 THR A CA 1
ATOM 792 C C . THR A 1 100 ? -9.491 7.825 -4.809 1.00 95.62 100 THR A C 1
ATOM 794 O O . THR A 1 100 ? -9.378 7.124 -5.810 1.00 95.62 100 THR A O 1
ATOM 797 N N . PHE A 1 101 ? -9.947 9.073 -4.885 1.00 92.75 101 PHE A N 1
ATOM 798 C CA . PHE A 1 101 ? -10.262 9.724 -6.158 1.00 92.75 101 PHE A CA 1
ATOM 799 C C . PHE A 1 101 ? -9.014 10.160 -6.935 1.00 92.75 101 PHE A C 1
ATOM 801 O O . PHE A 1 101 ? -9.089 10.430 -8.134 1.00 92.75 101 PHE A O 1
ATOM 808 N N . SER A 1 102 ? -7.868 10.280 -6.261 1.00 91.69 102 SER A N 1
ATOM 809 C CA . SER A 1 102 ? -6.640 10.794 -6.864 1.00 91.69 102 SER A CA 1
ATOM 810 C C . SER A 1 102 ? -5.730 9.660 -7.302 1.00 91.69 102 SER A C 1
ATOM 812 O O . SER A 1 102 ? -5.380 8.788 -6.512 1.00 91.69 102 SER A O 1
ATOM 814 N N . LYS A 1 103 ? -5.260 9.723 -8.547 1.00 93.69 103 LYS A N 1
ATOM 815 C CA . LYS A 1 103 ? -4.232 8.804 -9.032 1.00 93.69 103 LYS A CA 1
ATOM 816 C C . LYS A 1 103 ? -2.924 9.036 -8.267 1.00 93.69 103 LYS A C 1
ATOM 818 O O . LYS A 1 103 ? -2.462 10.174 -8.158 1.00 93.69 103 LYS A O 1
ATOM 823 N N . ARG A 1 104 ? -2.312 7.966 -7.761 1.00 94.69 104 ARG A N 1
ATOM 824 C CA . ARG A 1 104 ? -1.048 7.988 -7.011 1.00 94.69 104 ARG A CA 1
ATOM 825 C C . ARG A 1 104 ? -0.004 7.123 -7.706 1.00 94.69 104 ARG A C 1
ATOM 827 O O . ARG A 1 104 ? -0.329 6.040 -8.185 1.00 94.69 104 ARG A O 1
ATOM 834 N N . GLY A 1 105 ? 1.226 7.632 -7.765 1.00 94.56 105 GLY A N 1
ATOM 835 C CA . GLY A 1 105 ? 2.419 6.907 -8.199 1.00 94.56 105 GLY A CA 1
ATOM 836 C C . GLY A 1 105 ? 3.352 6.700 -7.010 1.00 94.56 105 GLY A C 1
ATOM 837 O O . GLY A 1 105 ? 3.645 7.670 -6.308 1.00 94.56 105 GLY A O 1
ATOM 838 N N . PHE A 1 106 ? 3.740 5.456 -6.737 1.00 95.69 106 PHE A N 1
ATOM 839 C CA . PHE A 1 106 ? 4.589 5.085 -5.599 1.00 95.69 106 PHE A CA 1
ATOM 840 C C . PHE A 1 106 ? 5.091 3.645 -5.723 1.00 95.69 106 PHE A C 1
ATOM 842 O O . PHE A 1 106 ? 4.604 2.893 -6.555 1.00 95.69 106 PHE A O 1
ATOM 849 N N . ARG A 1 107 ? 6.030 3.242 -4.866 1.00 96.38 107 ARG A N 1
ATOM 850 C CA . ARG A 1 107 ? 6.415 1.834 -4.660 1.00 96.38 107 ARG A CA 1
ATOM 851 C C . ARG A 1 107 ? 6.089 1.367 -3.244 1.00 96.38 107 ARG A C 1
ATOM 853 O O . ARG A 1 107 ? 5.678 0.231 -3.044 1.00 96.38 107 ARG A O 1
ATOM 860 N N . TYR A 1 108 ? 6.260 2.262 -2.279 1.00 96.81 108 TYR A N 1
ATOM 861 C CA . TYR A 1 108 ? 6.045 2.005 -0.868 1.00 96.81 108 TYR A CA 1
ATOM 862 C C . TYR A 1 108 ? 4.795 2.735 -0.387 1.00 96.81 108 TYR A C 1
ATOM 864 O O . TYR A 1 108 ? 4.619 3.926 -0.669 1.00 96.81 108 TYR A O 1
ATOM 872 N N . MET A 1 109 ? 3.953 2.025 0.359 1.00 95.81 109 MET A N 1
ATOM 873 C CA . MET A 1 109 ? 2.797 2.580 1.058 1.00 95.81 109 MET A CA 1
ATOM 874 C C . MET A 1 109 ? 2.966 2.346 2.558 1.00 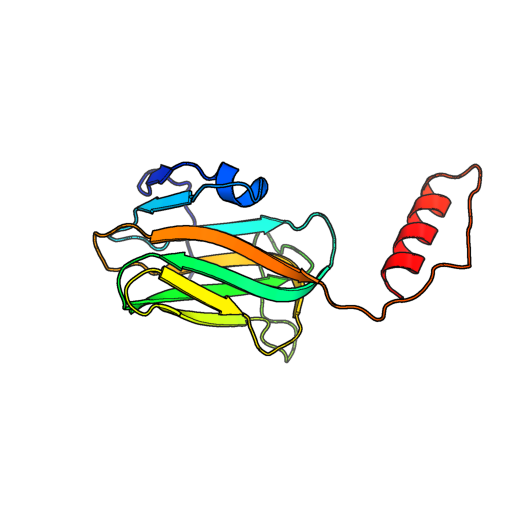95.81 109 MET A C 1
ATOM 876 O O . MET A 1 109 ? 3.056 1.200 2.994 1.00 95.81 109 MET A O 1
ATOM 880 N N . GLN A 1 110 ? 3.009 3.424 3.336 1.00 95.38 110 GLN A N 1
ATOM 881 C CA . GLN A 1 110 ? 2.855 3.357 4.786 1.00 95.38 110 GLN A CA 1
ATOM 882 C C . GLN A 1 110 ? 1.365 3.478 5.111 1.00 95.38 110 GLN A C 1
ATOM 884 O O . GLN A 1 110 ? 0.691 4.355 4.572 1.00 95.38 110 GLN A O 1
ATOM 889 N N . VAL A 1 111 ? 0.865 2.582 5.956 1.00 94.50 111 VAL A N 1
ATOM 890 C CA . VAL A 1 111 ? -0.517 2.560 6.434 1.00 94.50 111 VAL A CA 1
ATOM 891 C C . VAL A 1 111 ? -0.481 2.725 7.939 1.00 94.50 111 VAL A C 1
ATOM 893 O O . VAL A 1 111 ? -0.136 1.777 8.639 1.00 94.50 111 VAL A O 1
ATOM 896 N N . ASP A 1 112 ? -0.817 3.913 8.421 1.00 93.81 112 ASP A N 1
ATOM 897 C CA . ASP A 1 112 ? -0.882 4.231 9.842 1.00 93.81 112 ASP A CA 1
ATOM 898 C C . ASP A 1 112 ? -2.325 4.063 10.331 1.00 93.81 112 ASP A C 1
ATOM 900 O O . ASP A 1 112 ? -3.269 4.604 9.755 1.00 93.81 112 ASP A O 1
ATOM 904 N N . ILE A 1 113 ? -2.505 3.268 11.379 1.00 94.06 113 ILE A N 1
ATOM 905 C CA . ILE A 1 113 ? -3.793 2.895 11.958 1.00 94.06 113 ILE A CA 1
ATOM 906 C C . ILE A 1 113 ? -3.857 3.489 13.360 1.00 94.06 113 ILE A C 1
ATOM 908 O O . ILE A 1 113 ? -3.168 3.037 14.277 1.00 94.06 113 ILE A O 1
ATOM 912 N N . HIS A 1 114 ? -4.743 4.465 13.523 1.00 93.06 114 HIS A N 1
ATOM 913 C CA . HIS A 1 114 ? -5.041 5.098 14.799 1.00 93.06 114 HIS A CA 1
ATOM 914 C C . HIS A 1 114 ? -6.355 4.531 15.340 1.00 93.06 114 HIS A C 1
ATOM 916 O O . HIS A 1 114 ? -7.446 5.044 15.054 1.00 93.06 114 HIS A O 1
ATOM 922 N N . ASN A 1 115 ? -6.259 3.445 16.106 1.00 89.81 115 ASN A N 1
ATOM 923 C CA . ASN A 1 115 ? -7.402 2.828 16.772 1.00 89.81 115 ASN A CA 1
ATOM 924 C C . ASN A 1 115 ? -7.396 3.181 18.263 1.00 89.81 115 ASN A C 1
ATOM 926 O O . ASN A 1 115 ? -6.465 2.853 18.990 1.00 89.81 115 ASN A O 1
ATOM 930 N N . LYS A 1 116 ? -8.452 3.872 18.700 1.00 85.31 116 LYS A N 1
ATOM 931 C CA . LYS A 1 116 ? -8.696 4.215 20.112 1.00 85.31 116 LYS A CA 1
ATOM 932 C C . LYS A 1 116 ? -9.760 3.324 20.756 1.00 85.31 116 LYS A C 1
ATOM 934 O O . LYS A 1 116 ? -10.106 3.530 21.915 1.00 85.31 116 LYS A O 1
ATOM 939 N N . SER A 1 117 ? -10.344 2.409 19.985 1.00 81.44 117 SER A N 1
ATOM 940 C CA . SER A 1 117 ? -11.280 1.409 20.485 1.00 81.44 117 SER A CA 1
ATOM 941 C C . SER A 1 117 ? -10.509 0.188 20.980 1.00 81.44 117 SER A C 1
ATOM 943 O O . SER A 1 117 ? -9.436 -0.126 20.477 1.00 81.44 117 SER A O 1
ATOM 945 N N . SER A 1 118 ? -11.074 -0.541 21.940 1.00 83.31 118 SER A N 1
ATOM 946 C CA . SER A 1 118 ? -10.573 -1.867 22.318 1.00 83.31 118 SER A CA 1
ATOM 947 C C . SER A 1 118 ? -10.937 -2.950 21.294 1.00 83.31 118 SER A C 1
ATOM 949 O O . SER A 1 118 ? -10.415 -4.065 21.361 1.00 83.31 118 SER A O 1
ATOM 951 N N . GLU A 1 119 ? -11.833 -2.642 20.353 1.00 90.06 119 GLU A N 1
ATOM 952 C CA . GLU A 1 119 ? -12.253 -3.561 19.300 1.00 90.06 119 GLU A CA 1
ATOM 953 C C . GLU A 1 119 ? -11.227 -3.620 18.155 1.00 90.06 119 GLU A C 1
ATOM 955 O O . GLU A 1 119 ? -10.685 -2.585 17.753 1.00 90.06 119 GLU A O 1
ATOM 960 N N . PRO A 1 120 ? -10.951 -4.817 17.606 1.00 91.44 120 PRO A N 1
ATOM 961 C CA . PRO A 1 120 ? -9.946 -4.985 16.566 1.00 91.44 120 PRO A CA 1
ATOM 962 C C . PRO A 1 120 ? -10.422 -4.500 15.192 1.00 91.44 120 PRO A C 1
ATOM 964 O O . PRO A 1 120 ? -11.603 -4.573 14.852 1.00 91.44 120 PRO A O 1
ATOM 967 N N . LEU A 1 121 ? -9.462 -4.091 14.362 1.00 93.94 121 LEU A N 1
ATOM 968 C CA . LEU A 1 121 ? -9.668 -3.796 12.946 1.00 93.94 121 LEU A CA 1
ATOM 969 C C . LEU A 1 121 ? -9.405 -5.053 12.111 1.00 93.94 121 LEU A C 1
ATOM 971 O O . LEU A 1 121 ? -8.317 -5.626 12.174 1.00 93.94 121 LEU A O 1
ATOM 975 N N . LYS A 1 122 ? -10.368 -5.448 11.278 1.00 95.12 122 LYS A N 1
ATOM 976 C CA . LYS A 1 122 ? -10.165 -6.453 10.230 1.00 95.12 122 LYS A CA 1
ATOM 977 C C . LYS A 1 122 ? -9.783 -5.769 8.927 1.00 95.12 122 LYS A C 1
ATOM 979 O O . LYS A 1 122 ? -10.503 -4.893 8.442 1.00 95.12 122 LYS A O 1
ATOM 984 N N . ILE A 1 123 ? -8.691 -6.216 8.327 1.00 94.81 123 ILE A N 1
ATOM 985 C CA . ILE A 1 123 ? -8.220 -5.751 7.027 1.00 94.81 123 ILE A CA 1
ATOM 986 C C . ILE A 1 123 ? -8.313 -6.912 6.045 1.00 94.81 123 ILE A C 1
ATOM 988 O O . ILE A 1 123 ? -7.544 -7.865 6.131 1.00 94.81 123 ILE A O 1
ATOM 992 N N . TYR A 1 124 ? -9.261 -6.825 5.116 1.00 94.00 124 TYR A N 1
ATOM 993 C CA . TYR A 1 124 ? -9.456 -7.831 4.071 1.00 94.00 124 TYR A CA 1
ATOM 994 C C . TYR A 1 124 ? -8.530 -7.594 2.879 1.00 94.00 124 TYR A C 1
ATOM 996 O O . TYR A 1 124 ? -8.036 -8.541 2.285 1.00 94.00 124 TYR A O 1
ATOM 1004 N N . SER A 1 125 ? -8.307 -6.333 2.499 1.00 92.81 125 SER A N 1
ATOM 1005 C CA . SER A 1 125 ? -7.377 -6.003 1.416 1.00 92.81 125 SER A CA 1
ATOM 1006 C C . SER A 1 125 ? -6.889 -4.564 1.506 1.00 92.81 125 SER A C 1
ATOM 1008 O O . SER A 1 125 ? -7.693 -3.656 1.739 1.00 92.81 125 SER A O 1
ATOM 1010 N N . ILE A 1 126 ? -5.607 -4.361 1.217 1.00 93.94 126 ILE A N 1
ATOM 1011 C CA . ILE A 1 126 ? -4.993 -3.058 0.945 1.00 93.94 126 ILE A CA 1
ATOM 1012 C C . ILE A 1 126 ? -4.243 -3.202 -0.369 1.00 93.94 126 ILE A C 1
ATOM 1014 O O . ILE A 1 126 ? -3.463 -4.138 -0.527 1.00 93.94 126 ILE A O 1
ATOM 1018 N N . GLY A 1 127 ? -4.478 -2.302 -1.315 1.00 94.06 127 GLY A N 1
ATOM 1019 C CA . GLY A 1 127 ? -3.881 -2.447 -2.632 1.00 94.06 127 GLY A CA 1
ATOM 1020 C C . GLY A 1 127 ? -3.994 -1.209 -3.498 1.00 94.06 127 GLY A C 1
ATOM 1021 O O . GLY A 1 127 ? -4.219 -0.092 -3.026 1.00 94.06 127 GLY A O 1
ATOM 1022 N N . LEU A 1 128 ? -3.811 -1.434 -4.794 1.00 95.44 128 LEU A N 1
ATOM 1023 C CA . LEU A 1 128 ? -3.849 -0.417 -5.828 1.00 95.44 128 LEU A CA 1
ATOM 1024 C C . LEU A 1 128 ? -4.621 -0.952 -7.030 1.00 95.44 128 LEU A C 1
ATOM 1026 O O . LEU A 1 128 ? -4.207 -1.932 -7.649 1.00 95.44 128 LEU A O 1
ATOM 1030 N N . ASN A 1 129 ? -5.654 -0.227 -7.443 1.00 95.62 129 ASN A N 1
ATOM 1031 C CA . ASN A 1 129 ? -6.241 -0.409 -8.760 1.00 95.62 129 ASN A CA 1
ATOM 1032 C C . ASN A 1 129 ? -5.316 0.233 -9.799 1.00 95.62 129 ASN A C 1
ATOM 1034 O O . ASN A 1 129 ? -5.340 1.446 -10.029 1.00 95.62 129 ASN A O 1
ATOM 1038 N N . PHE A 1 130 ? -4.430 -0.591 -10.365 1.00 94.75 130 PHE A N 1
ATOM 1039 C CA . PHE A 1 130 ? -3.432 -0.178 -11.349 1.00 94.75 130 PHE A CA 1
ATOM 1040 C C . PHE A 1 130 ? -4.104 0.431 -12.584 1.00 94.75 130 PHE A C 1
ATOM 1042 O O . PHE A 1 130 ? -5.026 -0.148 -13.157 1.00 94.75 130 PHE A O 1
ATOM 1049 N N . SER A 1 131 ? -3.641 1.608 -13.003 1.00 94.81 131 SER A N 1
ATOM 1050 C CA . SER A 1 131 ? -4.262 2.356 -14.093 1.00 94.81 131 SER A CA 1
ATOM 1051 C C . SER A 1 131 ? -3.208 3.020 -14.971 1.00 94.81 131 SER A C 1
ATOM 1053 O O . SER A 1 131 ? -2.597 4.024 -14.599 1.00 94.81 131 SER A O 1
ATOM 1055 N N . THR A 1 132 ? -3.023 2.497 -16.178 1.00 92.38 132 THR A N 1
ATOM 1056 C CA . THR A 1 132 ? -2.177 3.077 -17.231 1.00 92.38 132 THR A CA 1
ATOM 1057 C C . THR A 1 132 ? -2.921 3.069 -18.561 1.00 92.38 132 THR A C 1
ATOM 1059 O O . THR A 1 132 ? -3.997 2.480 -18.683 1.00 92.38 132 THR A O 1
ATOM 1062 N N . TYR A 1 133 ? -2.371 3.748 -19.569 1.00 91.06 133 TYR A N 1
ATOM 1063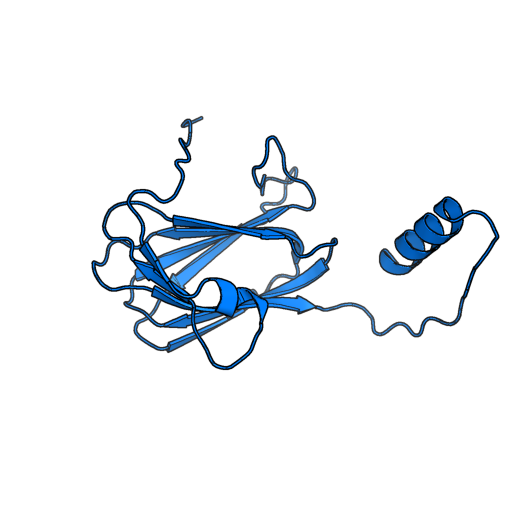 C CA . TYR A 1 133 ? -2.879 3.586 -20.926 1.00 91.06 133 TYR A CA 1
ATOM 1064 C C . TYR A 1 133 ? -2.700 2.115 -21.350 1.00 91.06 133 TYR A C 1
ATOM 1066 O O . TYR A 1 133 ? -1.623 1.561 -21.103 1.00 91.06 133 TYR A O 1
ATOM 1074 N N . PRO A 1 134 ? -3.708 1.470 -21.970 1.00 91.56 134 PRO A N 1
ATOM 1075 C CA . PRO A 1 134 ? -3.629 0.074 -22.395 1.00 91.56 134 PRO A CA 1
ATOM 1076 C C . PRO A 1 134 ? -2.764 -0.048 -23.657 1.00 91.56 134 PRO A C 1
ATOM 1078 O O . PRO A 1 134 ? -3.245 -0.327 -24.753 1.00 91.56 134 PRO A O 1
ATOM 1081 N N . VAL A 1 135 ? -1.471 0.239 -23.517 1.00 90.88 135 VAL A N 1
ATOM 1082 C CA . VAL A 1 135 ? -0.508 0.170 -24.610 1.00 90.88 135 VAL A CA 1
ATOM 1083 C C . VAL A 1 135 ? -0.245 -1.285 -24.982 1.00 90.88 135 VAL A C 1
ATOM 1085 O O . VAL A 1 135 ? 0.066 -2.124 -24.138 1.00 90.88 135 VAL A O 1
ATOM 1088 N N . GLU A 1 136 ? -0.316 -1.579 -26.274 1.00 92.44 136 GLU A N 1
ATOM 1089 C CA . GLU A 1 136 ? 0.214 -2.826 -26.803 1.00 92.44 136 GLU A CA 1
ATOM 1090 C C . GLU A 1 136 ? 1.720 -2.692 -26.998 1.00 92.44 136 GLU A C 1
ATOM 1092 O O . GLU A 1 136 ? 2.215 -1.833 -27.735 1.00 92.44 136 GLU A O 1
ATOM 1097 N N . TYR A 1 137 ? 2.478 -3.570 -26.358 1.00 89.94 137 TYR A N 1
ATOM 1098 C CA . TYR A 1 137 ? 3.919 -3.569 -26.513 1.00 89.94 137 TYR A CA 1
ATOM 1099 C C . TYR A 1 137 ? 4.347 -4.241 -27.821 1.00 89.94 137 TYR A C 1
ATOM 1101 O O . TYR A 1 137 ? 4.484 -5.460 -27.893 1.00 89.94 137 TYR A O 1
ATOM 1109 N N . ARG A 1 138 ? 4.592 -3.426 -28.849 1.00 94.75 138 ARG A N 1
ATOM 1110 C CA . ARG A 1 138 ? 4.994 -3.899 -30.188 1.00 94.75 138 ARG A CA 1
ATOM 1111 C C . ARG A 1 138 ? 6.511 -4.019 -30.366 1.00 94.75 138 ARG A C 1
ATOM 1113 O O . ARG A 1 138 ? 6.967 -4.787 -31.204 1.00 94.75 138 ARG A O 1
ATOM 1120 N N . GLY A 1 139 ? 7.289 -3.251 -29.601 1.00 93.25 139 GLY A N 1
ATOM 1121 C CA . GLY A 1 139 ? 8.753 -3.300 -29.616 1.00 93.25 139 GLY A CA 1
ATOM 1122 C C . GLY A 1 139 ? 9.309 -4.372 -28.677 1.00 93.25 139 GLY A C 1
ATOM 1123 O O . GLY A 1 139 ? 8.764 -4.594 -27.595 1.00 93.25 139 GLY A O 1
ATOM 1124 N N . ALA A 1 140 ? 10.421 -4.992 -29.071 1.00 95.88 140 ALA A N 1
ATOM 1125 C CA . ALA A 1 140 ? 11.167 -5.956 -28.266 1.00 95.88 140 ALA A CA 1
ATOM 1126 C C . ALA A 1 140 ? 12.677 -5.728 -28.416 1.00 95.88 140 ALA A C 1
ATOM 1128 O O . ALA A 1 140 ? 13.143 -5.297 -29.470 1.00 95.88 140 ALA A O 1
ATOM 1129 N N . PHE A 1 141 ? 13.434 -6.032 -27.365 1.00 97.62 141 PHE A N 1
ATOM 1130 C CA . PHE A 1 141 ? 14.893 -5.974 -27.353 1.00 97.62 141 PHE A CA 1
ATOM 1131 C C . PHE A 1 141 ? 15.443 -7.088 -26.463 1.00 97.62 141 PHE A C 1
ATOM 1133 O O . PHE A 1 141 ? 14.900 -7.349 -25.389 1.00 97.62 141 PHE A O 1
ATOM 1140 N N . ASN A 1 142 ? 16.516 -7.732 -26.919 1.00 98.12 142 ASN A N 1
ATOM 1141 C CA . ASN A 1 142 ? 17.282 -8.703 -26.149 1.00 98.12 142 ASN A CA 1
ATOM 1142 C C . ASN A 1 142 ? 18.714 -8.762 -26.691 1.00 98.12 142 ASN A C 1
ATOM 1144 O O . ASN A 1 142 ? 18.912 -8.825 -27.906 1.00 98.12 142 ASN A O 1
ATOM 1148 N N . CYS A 1 143 ? 19.702 -8.790 -25.806 1.00 98.38 143 CYS A N 1
ATOM 1149 C CA . CYS A 1 143 ? 21.111 -8.946 -26.152 1.00 98.38 143 CYS A CA 1
ATOM 1150 C C . CYS A 1 143 ? 21.832 -9.837 -25.128 1.00 98.38 143 CYS A C 1
ATOM 1152 O O . CYS A 1 143 ? 21.217 -10.333 -24.188 1.00 98.38 143 CYS A O 1
ATOM 1154 N N . SER A 1 144 ? 23.130 -10.069 -25.326 1.00 98.56 144 SER A N 1
ATOM 1155 C CA . SER A 1 144 ? 23.954 -10.882 -24.420 1.00 98.56 144 SER A CA 1
ATOM 1156 C C . SER A 1 144 ? 24.287 -10.193 -23.093 1.00 98.56 144 SER A C 1
ATOM 1158 O O . SER A 1 144 ? 24.813 -10.840 -22.194 1.00 98.56 144 SER A O 1
ATOM 1160 N N . ASP A 1 145 ? 24.042 -8.886 -22.985 1.00 98.50 145 ASP A N 1
ATOM 1161 C CA . ASP A 1 145 ? 24.268 -8.113 -21.768 1.00 98.50 145 ASP A CA 1
ATOM 1162 C C . ASP A 1 145 ? 22.961 -8.008 -20.967 1.00 98.50 145 ASP A C 1
ATOM 1164 O O . ASP A 1 145 ? 22.010 -7.320 -21.355 1.00 98.50 145 ASP A O 1
ATOM 1168 N N . GLU A 1 146 ? 22.916 -8.693 -19.825 1.00 98.19 146 GLU A N 1
ATOM 1169 C CA . GLU A 1 146 ? 21.741 -8.701 -18.956 1.00 98.19 146 GLU A CA 1
ATOM 1170 C C . GLU A 1 146 ? 21.408 -7.323 -18.378 1.00 98.19 146 GLU A C 1
ATOM 1172 O O . GLU A 1 146 ? 20.230 -7.014 -18.198 1.00 98.19 146 GLU A O 1
ATOM 1177 N N . LEU A 1 147 ? 22.398 -6.458 -18.136 1.00 98.19 147 LEU A N 1
ATOM 1178 C CA . LEU A 1 147 ? 22.141 -5.106 -17.644 1.00 98.19 147 LEU A CA 1
ATOM 1179 C C . LEU A 1 147 ? 21.389 -4.288 -18.698 1.00 98.19 147 LEU A C 1
ATOM 1181 O O . LEU A 1 147 ? 20.405 -3.625 -18.366 1.00 98.19 147 LEU A O 1
ATOM 1185 N N . LEU A 1 148 ? 21.783 -4.381 -19.971 1.00 98.31 148 LEU A N 1
ATOM 1186 C CA . LEU A 1 148 ? 21.063 -3.720 -21.066 1.00 98.31 148 LEU A CA 1
ATOM 1187 C C . LEU A 1 148 ? 19.639 -4.269 -21.222 1.00 98.31 148 LEU A C 1
ATOM 1189 O O . LEU A 1 148 ? 18.702 -3.497 -21.446 1.00 98.31 148 LEU A O 1
ATOM 1193 N N . ASN A 1 149 ? 19.452 -5.578 -21.036 1.00 98.19 149 ASN A N 1
ATOM 1194 C CA . ASN A 1 149 ? 18.125 -6.192 -21.034 1.00 98.19 149 ASN A CA 1
ATOM 1195 C C . ASN A 1 149 ? 17.248 -5.629 -19.897 1.00 98.19 149 ASN A C 1
ATOM 1197 O O . ASN A 1 149 ? 16.061 -5.370 -20.111 1.00 98.19 149 ASN A O 1
ATOM 1201 N N . GLN A 1 150 ? 17.807 -5.399 -18.702 1.00 97.12 150 GLN A N 1
ATOM 1202 C CA . GLN A 1 150 ? 17.076 -4.784 -17.585 1.00 97.12 150 GLN A CA 1
ATOM 1203 C C . GLN A 1 150 ? 16.782 -3.299 -17.820 1.00 97.12 150 GLN A C 1
ATOM 1205 O O . GLN A 1 150 ? 15.647 -2.875 -17.607 1.00 97.12 150 GLN A O 1
ATOM 1210 N N . ILE A 1 151 ? 17.748 -2.521 -18.321 1.00 97.44 151 ILE A N 1
ATOM 1211 C CA . ILE A 1 151 ? 17.547 -1.102 -18.665 1.00 97.44 151 ILE A CA 1
ATOM 1212 C C . ILE A 1 151 ? 16.400 -0.959 -19.668 1.00 97.44 151 ILE A C 1
ATOM 1214 O O . ILE A 1 151 ? 15.515 -0.124 -19.481 1.00 97.44 151 ILE A O 1
ATOM 1218 N N . TRP A 1 152 ? 16.362 -1.809 -20.698 1.00 97.12 152 TRP A N 1
ATOM 1219 C CA . TRP A 1 152 ? 15.276 -1.792 -21.673 1.00 97.12 152 TRP A CA 1
ATOM 1220 C C . TRP A 1 152 ? 13.918 -2.140 -21.046 1.00 97.12 152 TRP A C 1
ATOM 1222 O O . TRP A 1 152 ? 12.925 -1.464 -21.319 1.00 97.12 152 TRP A O 1
ATOM 1232 N N . LYS A 1 153 ? 13.859 -3.160 -20.174 1.00 95.62 153 LYS A N 1
ATOM 1233 C CA . LYS A 1 153 ? 12.626 -3.535 -19.454 1.00 95.62 153 LYS A CA 1
ATOM 1234 C C . LYS A 1 153 ? 12.108 -2.391 -18.578 1.00 95.62 153 LYS A C 1
ATOM 1236 O O . LYS A 1 153 ? 10.904 -2.147 -18.586 1.00 95.62 153 LYS A O 1
ATOM 1241 N N . VAL A 1 154 ? 12.994 -1.684 -17.870 1.00 95.06 154 VAL A N 1
ATOM 1242 C CA . VAL A 1 154 ? 12.636 -0.503 -17.065 1.00 95.06 154 VAL A CA 1
ATOM 1243 C C . VAL A 1 154 ? 12.133 0.623 -17.964 1.00 95.06 154 VAL A C 1
ATOM 1245 O O . VAL A 1 154 ? 11.031 1.111 -17.743 1.00 95.06 154 VAL A O 1
ATOM 1248 N N . GLY A 1 155 ? 12.867 0.968 -19.028 1.00 94.31 155 GLY A N 1
ATOM 1249 C CA . GLY A 1 155 ? 12.462 2.027 -19.959 1.00 94.31 155 GLY A CA 1
ATOM 1250 C C . GLY A 1 155 ? 11.102 1.765 -20.616 1.00 94.31 155 GLY A C 1
ATOM 1251 O O . GLY A 1 155 ? 10.296 2.680 -20.755 1.00 94.31 155 GLY A O 1
ATOM 1252 N N . ARG A 1 156 ? 10.808 0.504 -20.958 1.00 93.88 156 ARG A N 1
ATOM 1253 C CA . ARG A 1 156 ? 9.487 0.077 -21.447 1.00 93.88 156 ARG A CA 1
ATOM 1254 C C . ARG A 1 156 ? 8.393 0.213 -20.384 1.00 93.88 156 ARG A C 1
ATOM 1256 O O . ARG A 1 156 ? 7.254 0.497 -20.737 1.00 93.88 156 ARG A O 1
ATOM 1263 N N . TYR A 1 157 ? 8.706 -0.056 -19.117 1.00 92.19 157 TYR A N 1
ATOM 1264 C CA . TYR A 1 157 ? 7.743 -0.004 -18.016 1.00 92.19 157 TYR A CA 1
ATOM 1265 C C . TYR A 1 157 ? 7.351 1.432 -17.638 1.00 92.19 157 TYR A C 1
ATOM 1267 O O . TYR A 1 157 ? 6.215 1.661 -17.238 1.00 92.19 157 TYR A O 1
ATOM 1275 N N . THR A 1 158 ? 8.276 2.384 -17.773 1.00 91.19 158 THR A N 1
ATOM 1276 C CA . THR A 1 158 ? 8.088 3.794 -17.386 1.00 91.19 158 THR A CA 1
ATOM 1277 C C . THR A 1 158 ? 7.465 4.681 -18.474 1.00 91.19 158 THR A C 1
ATOM 1279 O O . THR A 1 158 ? 7.322 5.883 -18.257 1.00 91.19 158 THR A O 1
ATOM 1282 N N . LEU A 1 159 ? 7.150 4.116 -19.644 1.00 84.12 159 LEU A N 1
ATOM 1283 C CA . LEU A 1 159 ? 6.465 4.783 -20.763 1.00 84.12 159 LEU A CA 1
ATOM 1284 C C . LEU A 1 159 ? 4.945 4.804 -20.554 1.00 84.12 159 LEU A C 1
ATOM 1286 O O . LEU A 1 159 ? 4.347 5.873 -20.804 1.00 84.12 159 LEU A O 1
#

Secondary structure (DSSP, 8-state):
--------SSS-EEE-TTHHHH-SS--EEEE-SSS-EEEEEEEEEEEEEEEEEEEEE-TT-EEEEEEESSEETTEE--EETTEE-EEEEEPPSEEEEEE-SS-EEEEEEEEEEE--SSSPEEEEEEEEEE-------------S-HHHHHHHHHHHHT-

Foldseek 3Di:
DDDDDDDPPPPKDWPPPVLQVPLDPFWIKTFDAPDKDKDKDFQVAKFKAKKKFKKADAWFKKKKKAFAQDADVNHGDQCDPPDRRMDIDTDHHTIDMDIDPDMDIHRMMMIIIDDNDRIIMITNYIDGPTDDDPDDDPDDDDDPDVVVVVVVVVVVVVD

InterPro domains:
  IPR008902 Alpha-L-rhamnosidase, concanavalin-like domain [PF05592] (38-123)